Protein AF-A0A0Q4E9Y6-F1 (afdb_monomer_lite)

Structure (mmCIF, N/CA/C/O backbone):
data_AF-A0A0Q4E9Y6-F1
#
_entry.id   AF-A0A0Q4E9Y6-F1
#
loop_
_atom_site.group_PDB
_atom_site.id
_atom_site.type_symbol
_atom_site.label_atom_id
_atom_site.label_alt_id
_atom_site.label_comp_id
_atom_site.label_asym_id
_atom_site.label_entity_id
_atom_site.label_seq_id
_atom_site.pdbx_PDB_ins_code
_atom_site.Cartn_x
_atom_site.Cartn_y
_atom_site.Cartn_z
_atom_site.occupancy
_atom_site.B_iso_or_equiv
_atom_site.auth_seq_id
_atom_site.auth_comp_id
_atom_site.auth_asym_id
_atom_site.auth_atom_id
_atom_site.pdbx_PDB_model_num
ATOM 1 N N . MET A 1 1 ? -39.706 -11.409 -21.629 1.00 44.12 1 MET A N 1
ATOM 2 C CA . MET A 1 1 ? -39.344 -11.392 -20.190 1.00 44.12 1 MET A CA 1
ATOM 3 C C . MET A 1 1 ? -38.188 -12.350 -20.075 1.00 44.12 1 MET A C 1
ATOM 5 O O . MET A 1 1 ? -38.371 -13.523 -19.782 1.00 44.12 1 MET A O 1
ATOM 9 N N . ASP A 1 2 ? -37.024 -11.863 -20.476 1.00 40.47 2 ASP A N 1
ATOM 10 C CA . ASP A 1 2 ? -35.897 -12.710 -20.823 1.00 40.47 2 ASP A CA 1
ATOM 11 C C . ASP A 1 2 ? -34.926 -12.665 -19.658 1.00 40.47 2 ASP A C 1
ATOM 13 O O . ASP A 1 2 ? -34.278 -11.651 -19.391 1.00 40.47 2 ASP A O 1
ATOM 17 N N . ALA A 1 3 ? -34.909 -13.775 -18.925 1.00 46.66 3 ALA A N 1
ATOM 18 C CA . ALA A 1 3 ? -33.932 -14.082 -17.904 1.00 46.66 3 ALA A CA 1
ATOM 19 C C . ALA A 1 3 ? -32.546 -14.120 -18.560 1.00 46.66 3 ALA A C 1
ATOM 21 O O . ALA A 1 3 ? -32.095 -15.152 -19.053 1.00 46.66 3 ALA A O 1
ATOM 22 N N . ARG A 1 4 ? -31.866 -12.972 -18.588 1.00 49.03 4 ARG A N 1
ATOM 23 C CA . ARG A 1 4 ? -30.422 -12.917 -18.811 1.00 49.03 4 ARG A CA 1
ATOM 24 C C . ARG A 1 4 ? -29.761 -13.391 -17.526 1.00 49.03 4 ARG A C 1
ATOM 26 O O . ARG A 1 4 ? -29.394 -12.595 -16.670 1.00 49.03 4 ARG A O 1
ATOM 33 N N . SER A 1 5 ? -29.698 -14.712 -17.396 1.00 43.66 5 SER A N 1
ATOM 34 C CA . SER A 1 5 ? -28.808 -15.421 -16.490 1.00 43.66 5 SER A CA 1
ATOM 35 C C . SER A 1 5 ? -27.410 -14.849 -16.672 1.00 43.66 5 SER A C 1
ATOM 37 O O . SER A 1 5 ? -26.773 -15.045 -17.705 1.00 43.66 5 SER A O 1
ATOM 39 N N . ILE A 1 6 ? -26.985 -14.063 -15.695 1.00 56.62 6 ILE A N 1
ATOM 40 C CA . ILE A 1 6 ? -25.637 -13.528 -15.604 1.00 56.62 6 ILE A CA 1
ATOM 41 C C . ILE A 1 6 ? -24.782 -14.734 -15.227 1.00 56.62 6 ILE A C 1
ATOM 43 O O . ILE A 1 6 ? -24.851 -15.229 -14.104 1.00 56.62 6 ILE A O 1
ATOM 47 N N . THR A 1 7 ? -24.102 -15.304 -16.214 1.00 52.50 7 THR A N 1
ATOM 48 C CA . THR A 1 7 ? -23.164 -16.409 -16.040 1.00 52.50 7 THR A CA 1
ATOM 49 C C . THR A 1 7 ? -22.155 -16.023 -14.955 1.00 52.50 7 THR A C 1
ATOM 51 O O . THR A 1 7 ? -21.570 -14.943 -15.068 1.00 52.50 7 THR A O 1
ATOM 54 N N . PRO A 1 8 ? -21.918 -16.844 -13.915 1.00 44.25 8 PRO A N 1
ATOM 55 C CA . PRO A 1 8 ? -20.744 -16.643 -13.080 1.00 44.25 8 PRO A CA 1
ATOM 56 C C . PRO A 1 8 ? -19.529 -16.832 -13.993 1.00 44.25 8 PRO A C 1
ATOM 58 O O . PRO A 1 8 ? -19.349 -17.907 -14.567 1.00 44.25 8 PRO A O 1
ATOM 61 N N . HIS A 1 9 ? -18.755 -15.768 -14.216 1.00 48.50 9 HIS A N 1
ATOM 62 C CA . HIS A 1 9 ? -17.461 -15.851 -14.889 1.00 48.50 9 HIS A CA 1
ATOM 63 C C . HIS A 1 9 ? -16.505 -16.645 -13.985 1.00 48.50 9 HIS A C 1
ATOM 65 O O . HIS A 1 9 ? -15.728 -16.091 -13.216 1.00 48.50 9 HIS A O 1
ATOM 71 N N . ASP A 1 10 ? -16.602 -17.969 -14.072 1.00 46.84 10 ASP A N 1
ATOM 72 C CA . ASP A 1 10 ? -15.617 -18.934 -13.592 1.00 46.84 10 ASP A CA 1
ATOM 73 C C . ASP A 1 10 ? -14.417 -18.873 -14.549 1.00 46.84 10 ASP A C 1
ATOM 75 O O . ASP A 1 10 ? -14.309 -19.601 -15.533 1.00 46.84 10 ASP A O 1
ATOM 79 N N . GLY A 1 11 ? -13.601 -17.843 -14.358 1.00 42.62 11 GLY A N 1
ATOM 80 C CA . GLY A 1 11 ? -12.468 -17.519 -15.223 1.00 42.62 11 GLY A CA 1
ATOM 81 C C . GLY A 1 11 ? -11.826 -16.181 -14.886 1.00 42.62 11 GLY A C 1
ATOM 82 O O . GLY A 1 11 ? -11.144 -15.601 -15.727 1.00 42.62 11 GLY A O 1
ATOM 83 N N . ASP A 1 12 ? -12.077 -15.670 -13.683 1.00 44.69 12 ASP A N 1
ATOM 84 C CA . ASP A 1 12 ? -11.413 -14.481 -13.186 1.00 44.69 12 ASP A CA 1
ATOM 85 C C . ASP A 1 12 ? -9.950 -14.858 -12.868 1.00 44.69 12 ASP A C 1
ATOM 87 O O . ASP A 1 12 ? -9.720 -15.770 -12.062 1.00 44.69 12 ASP A O 1
ATOM 91 N N . PRO A 1 13 ? -8.937 -14.246 -13.517 1.00 47.53 13 PRO A N 1
ATOM 92 C CA . PRO A 1 13 ? -7.572 -14.334 -13.003 1.00 47.53 13 PRO A CA 1
ATOM 93 C C . PRO A 1 13 ? -7.594 -13.826 -11.551 1.00 47.53 13 PRO A C 1
ATOM 95 O O . PRO A 1 13 ? -8.457 -13.016 -11.247 1.00 47.53 13 PRO A O 1
ATOM 98 N N . PRO A 1 14 ? -6.710 -14.277 -10.642 1.00 45.16 14 PRO A N 1
ATOM 99 C CA . PRO A 1 14 ? -6.754 -13.953 -9.205 1.00 45.16 14 PRO A CA 1
ATOM 100 C C . PRO A 1 14 ? -6.489 -12.459 -8.871 1.00 45.16 14 PRO A C 1
ATOM 102 O O . PRO A 1 14 ? -5.587 -12.133 -8.107 1.00 45.16 14 PRO A O 1
ATOM 105 N N . GLY A 1 15 ? -7.302 -11.563 -9.428 1.00 47.47 15 GLY A N 1
ATOM 106 C CA . GLY A 1 15 ? -7.159 -10.114 -9.516 1.00 47.47 15 GLY A CA 1
ATOM 107 C C . GLY A 1 15 ? -8.311 -9.446 -10.290 1.00 47.47 15 GLY A C 1
ATOM 108 O O . GLY A 1 15 ? -8.090 -8.438 -10.943 1.00 47.47 15 GLY A O 1
ATOM 109 N N . GLY A 1 16 ? -9.533 -9.988 -10.287 1.00 52.41 16 GLY A N 1
ATOM 110 C CA . GLY A 1 16 ? -10.674 -9.378 -10.973 1.00 52.41 16 GLY A CA 1
ATOM 111 C C . GLY A 1 16 ? -11.155 -8.035 -10.426 1.00 52.41 16 GLY A C 1
ATOM 112 O O . GLY A 1 16 ? -10.698 -7.552 -9.382 1.00 52.41 16 GLY A O 1
ATOM 113 N N . PRO A 1 17 ? -12.173 -7.438 -11.083 1.00 57.97 17 PRO A N 1
ATOM 114 C CA . PRO A 1 17 ? -12.703 -6.118 -10.736 1.00 57.97 17 PRO A CA 1
ATOM 115 C C . PRO A 1 17 ? -13.219 -6.030 -9.292 1.00 57.97 17 PRO A C 1
ATOM 117 O O . PRO A 1 17 ? -13.261 -4.939 -8.725 1.00 57.97 17 PRO A O 1
ATOM 120 N N . GLU A 1 18 ? -13.577 -7.155 -8.665 1.00 61.38 18 GLU A N 1
ATOM 121 C CA . GLU A 1 18 ? -14.010 -7.193 -7.265 1.00 61.38 18 GLU A CA 1
ATOM 122 C C . GLU A 1 18 ? -12.894 -6.787 -6.289 1.00 61.38 18 GLU A C 1
ATOM 124 O O . GLU A 1 18 ? -13.139 -5.974 -5.394 1.00 61.38 18 GLU A O 1
ATOM 129 N N . SER A 1 19 ? -11.655 -7.255 -6.494 1.00 63.94 19 SER A N 1
ATOM 130 C CA . SER A 1 19 ? -10.500 -6.848 -5.676 1.00 63.94 19 SER A CA 1
ATOM 131 C C . SER A 1 19 ? -10.245 -5.345 -5.785 1.00 63.94 19 SER A C 1
ATOM 133 O O . SER A 1 19 ? -9.985 -4.676 -4.781 1.00 63.94 19 SER A O 1
ATOM 135 N N . VAL A 1 20 ? -10.400 -4.785 -6.988 1.00 64.81 20 VAL A N 1
ATOM 136 C CA . VAL A 1 20 ? -10.232 -3.349 -7.243 1.00 64.81 20 VAL A CA 1
ATOM 137 C C . VAL A 1 20 ? -11.309 -2.511 -6.567 1.00 64.81 20 VAL A C 1
ATOM 139 O O . VAL A 1 20 ? -10.992 -1.497 -5.942 1.00 64.81 20 VAL A O 1
ATOM 142 N N . ILE A 1 21 ? -12.573 -2.932 -6.633 1.00 70.56 21 ILE A N 1
ATOM 143 C CA . ILE A 1 21 ? -13.679 -2.235 -5.962 1.00 70.56 21 ILE A CA 1
ATOM 144 C C . ILE A 1 21 ? -13.436 -2.202 -4.447 1.00 70.56 21 ILE A C 1
ATOM 146 O O . ILE A 1 21 ? -13.566 -1.145 -3.825 1.00 70.56 21 ILE A O 1
ATOM 150 N N . VAL A 1 22 ? -13.007 -3.322 -3.857 1.00 73.12 22 VAL A N 1
ATOM 151 C CA . VAL A 1 22 ? -12.680 -3.401 -2.426 1.00 73.12 22 VAL A CA 1
ATOM 152 C C . VAL A 1 22 ? -11.505 -2.478 -2.078 1.00 73.12 22 VAL A C 1
ATOM 154 O O . VAL A 1 22 ? -11.627 -1.658 -1.167 1.00 73.12 22 VAL A O 1
ATOM 157 N N . LEU A 1 23 ? -10.407 -2.518 -2.837 1.00 76.19 23 LEU A N 1
ATOM 158 C CA . LEU A 1 23 ? -9.253 -1.626 -2.645 1.00 76.19 23 LEU A CA 1
ATOM 159 C C . LEU A 1 23 ? -9.649 -0.143 -2.700 1.00 76.19 23 LEU A C 1
ATOM 161 O O . LEU A 1 23 ? -9.196 0.660 -1.885 1.00 76.19 23 LEU A O 1
ATOM 165 N N . LYS A 1 24 ? -10.544 0.215 -3.620 1.00 75.00 24 LYS A N 1
ATOM 166 C CA . LYS A 1 24 ? -11.036 1.581 -3.820 1.00 75.00 24 LYS A CA 1
ATOM 167 C C . LYS A 1 24 ? -11.946 2.048 -2.681 1.00 75.00 24 LYS A C 1
ATOM 169 O O . LYS A 1 24 ? -11.836 3.193 -2.247 1.00 75.00 24 LYS A O 1
ATOM 174 N N . THR A 1 25 ? -12.762 1.163 -2.095 1.00 80.12 25 THR A N 1
ATOM 175 C CA . THR A 1 25 ? -13.483 1.483 -0.840 1.00 80.12 25 THR A CA 1
ATOM 176 C C . THR A 1 25 ? -12.538 1.711 0.345 1.00 80.12 25 THR A C 1
ATOM 178 O O . THR A 1 25 ? -12.859 2.472 1.257 1.00 80.12 25 THR A O 1
ATOM 181 N N . MET A 1 26 ? -11.343 1.113 0.310 1.00 82.31 26 MET A N 1
ATOM 182 C CA . MET A 1 26 ? -10.313 1.235 1.344 1.00 82.31 26 MET A CA 1
ATOM 183 C C . MET A 1 26 ? -9.306 2.367 1.089 1.00 82.31 26 MET A C 1
ATOM 185 O O . MET A 1 26 ? -8.380 2.533 1.875 1.00 82.31 26 MET A O 1
ATOM 189 N N . TRP A 1 27 ? -9.463 3.187 0.043 1.00 84.06 27 TRP A N 1
ATOM 190 C CA . TRP A 1 27 ? -8.513 4.263 -0.290 1.00 84.06 27 TRP A CA 1
ATOM 191 C C . TRP A 1 27 ? -8.258 5.269 0.836 1.00 84.06 27 TRP A C 1
ATOM 193 O O . TRP A 1 27 ? -7.139 5.765 0.962 1.00 84.06 27 TRP A O 1
ATOM 203 N N . ASN A 1 28 ? -9.272 5.525 1.667 1.00 84.25 28 ASN A N 1
ATOM 204 C CA . ASN A 1 28 ? -9.187 6.402 2.839 1.00 84.25 28 ASN A CA 1
ATOM 205 C C . ASN A 1 28 ? -8.721 5.677 4.112 1.00 84.25 28 ASN A C 1
ATO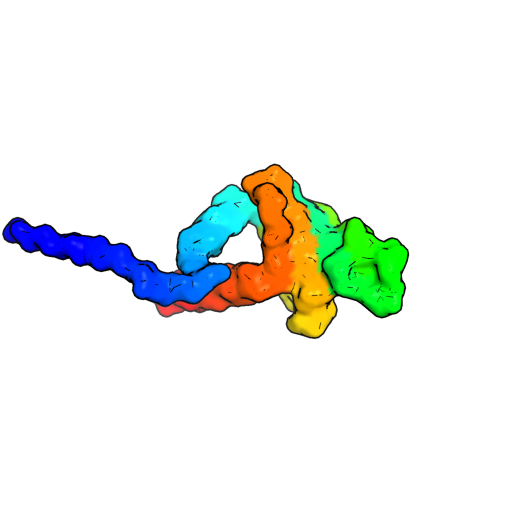M 207 O O . ASN A 1 28 ? -8.613 6.300 5.167 1.00 84.2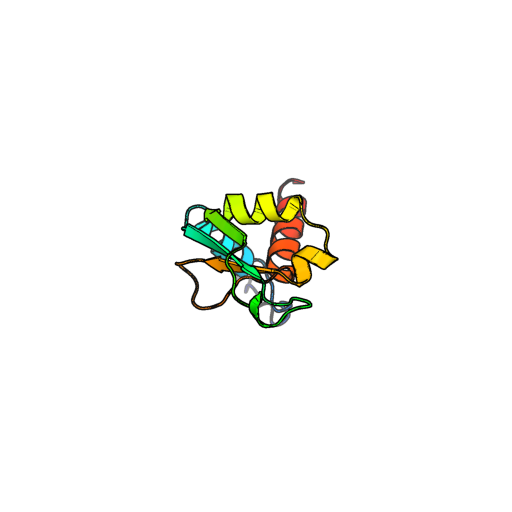5 28 ASN A O 1
ATOM 211 N N . MET A 1 29 ? -8.486 4.364 4.053 1.00 89.62 29 MET A N 1
ATOM 212 C CA . MET A 1 29 ? -7.986 3.630 5.206 1.00 89.62 29 MET A CA 1
ATOM 213 C C . MET A 1 29 ? -6.483 3.841 5.382 1.00 89.62 29 MET A C 1
ATOM 215 O O . MET A 1 29 ? -5.750 3.967 4.392 1.00 89.62 29 MET A O 1
ATOM 219 N N . PRO A 1 30 ? -6.014 3.843 6.642 1.00 88.38 30 PRO A N 1
ATOM 220 C CA . PRO A 1 30 ? -4.598 3.920 6.924 1.00 88.38 30 PRO A CA 1
ATOM 221 C C . PRO A 1 30 ? -3.896 2.676 6.380 1.00 88.38 30 PRO A C 1
ATOM 223 O O . PRO A 1 30 ? -4.288 1.533 6.636 1.00 88.38 30 PRO A O 1
ATOM 226 N N . ALA A 1 31 ? -2.834 2.930 5.636 1.00 90.44 31 ALA A N 1
ATOM 227 C CA . ALA A 1 31 ? -1.974 1.953 5.020 1.00 90.44 31 ALA A CA 1
ATOM 228 C C . ALA A 1 31 ? -0.508 2.313 5.265 1.00 90.44 31 ALA A C 1
ATOM 230 O O . ALA A 1 31 ? -0.138 3.462 5.510 1.00 90.44 31 ALA A O 1
ATOM 231 N N . LYS A 1 32 ? 0.348 1.305 5.203 1.00 91.12 32 LYS A N 1
ATOM 232 C CA . LYS A 1 32 ? 1.793 1.471 5.298 1.00 91.12 32 LYS A CA 1
ATOM 233 C C . LYS A 1 32 ? 2.463 0.618 4.245 1.00 91.12 32 LYS A C 1
ATOM 235 O O . LYS A 1 32 ? 2.078 -0.530 4.042 1.00 91.12 32 LYS A O 1
ATOM 240 N N . VAL A 1 33 ? 3.461 1.186 3.592 1.00 88.69 33 VAL A N 1
ATOM 241 C CA . VAL A 1 33 ? 4.339 0.443 2.701 1.00 88.69 33 VAL A CA 1
ATOM 242 C C . VAL A 1 33 ? 5.415 -0.187 3.554 1.00 88.69 33 VAL A C 1
ATOM 244 O O . VAL A 1 33 ? 6.074 0.504 4.333 1.00 88.69 33 VAL A O 1
ATOM 247 N N . VAL A 1 34 ? 5.590 -1.489 3.414 1.00 89.50 34 VAL A N 1
ATOM 248 C CA . VAL A 1 34 ? 6.677 -2.225 4.045 1.00 89.50 34 VAL A CA 1
ATOM 249 C C . VAL A 1 34 ? 7.492 -2.927 2.975 1.00 89.50 34 VAL A C 1
ATOM 251 O O . VAL A 1 34 ? 6.974 -3.292 1.921 1.00 89.50 34 VAL A O 1
ATOM 254 N N . ARG A 1 35 ? 8.778 -3.096 3.249 1.00 88.62 35 ARG A N 1
ATOM 255 C CA . ARG A 1 35 ? 9.688 -3.807 2.360 1.00 88.62 35 ARG A CA 1
ATOM 256 C C . ARG A 1 35 ? 9.553 -5.309 2.590 1.00 88.62 35 ARG A C 1
ATOM 258 O O . ARG A 1 35 ? 9.816 -5.774 3.694 1.00 88.62 35 ARG A O 1
ATOM 265 N N . GLU A 1 36 ? 9.082 -6.047 1.592 1.00 85.56 36 GLU A N 1
ATOM 266 C CA . GLU A 1 36 ? 8.948 -7.509 1.665 1.00 85.56 36 GLU A CA 1
ATOM 267 C C . GLU A 1 36 ? 10.241 -8.204 1.250 1.00 85.56 36 GLU A C 1
ATOM 269 O O . GLU A 1 36 ? 10.597 -9.220 1.838 1.00 85.56 36 GLU A O 1
ATOM 274 N N . HIS A 1 37 ? 10.973 -7.619 0.302 1.00 81.69 37 HIS A N 1
ATOM 275 C CA . HIS A 1 37 ? 12.247 -8.129 -0.182 1.00 81.69 37 HIS A CA 1
ATOM 276 C C . HIS A 1 37 ? 13.329 -7.042 -0.142 1.00 81.69 37 HIS A C 1
ATOM 278 O O . HIS A 1 37 ? 13.093 -5.856 -0.356 1.00 81.69 37 HIS A O 1
ATOM 284 N N . ALA A 1 38 ? 14.538 -7.434 0.243 1.00 79.69 38 ALA A N 1
ATOM 285 C CA . ALA A 1 38 ? 15.667 -6.541 0.451 1.00 79.69 38 ALA A CA 1
ATOM 286 C C . ALA A 1 38 ? 16.965 -7.339 0.349 1.00 79.69 38 ALA A C 1
ATOM 288 O O . ALA A 1 38 ? 17.012 -8.512 0.715 1.00 79.69 38 ALA A O 1
ATOM 289 N N . ALA A 1 39 ? 18.049 -6.678 -0.060 1.00 81.00 39 ALA A N 1
ATOM 290 C CA . ALA A 1 39 ? 19.382 -7.279 -0.030 1.00 81.00 39 ALA A CA 1
ATOM 291 C C . ALA A 1 39 ? 19.864 -7.604 1.401 1.00 81.00 39 ALA A C 1
ATOM 293 O O . ALA A 1 39 ? 20.727 -8.459 1.574 1.00 81.00 39 ALA A O 1
ATOM 294 N N . ASN A 1 40 ? 19.315 -6.925 2.415 1.00 82.62 40 ASN A N 1
ATOM 295 C CA . ASN A 1 40 ? 19.617 -7.153 3.827 1.00 82.62 40 ASN A CA 1
ATOM 296 C C . ASN A 1 40 ? 18.354 -7.614 4.560 1.00 82.62 40 ASN A C 1
ATOM 298 O O . ASN A 1 40 ? 17.355 -6.896 4.566 1.00 82.62 40 ASN A O 1
ATOM 302 N N . GLU A 1 41 ? 18.419 -8.762 5.234 1.00 81.06 41 GLU A N 1
ATOM 303 C CA . GLU A 1 41 ? 17.283 -9.348 5.963 1.00 81.06 41 GLU A CA 1
ATOM 304 C C . GLU A 1 41 ? 16.751 -8.437 7.085 1.00 81.06 41 GLU A C 1
ATOM 306 O O . GLU A 1 41 ? 15.557 -8.426 7.361 1.00 81.06 41 GLU A O 1
ATOM 311 N N . GLU A 1 42 ? 17.605 -7.603 7.687 1.00 82.62 42 GLU A N 1
ATOM 312 C CA . GLU A 1 42 ? 17.211 -6.628 8.720 1.00 82.62 42 GLU A CA 1
ATOM 313 C C . GLU A 1 42 ? 16.308 -5.500 8.196 1.00 82.62 42 GLU A C 1
ATOM 315 O O . GLU A 1 42 ? 15.699 -4.766 8.978 1.00 82.62 42 GLU A O 1
ATOM 320 N N . ASP A 1 43 ? 16.250 -5.320 6.878 1.00 82.69 43 ASP A N 1
ATOM 321 C CA . ASP A 1 43 ? 15.408 -4.317 6.233 1.00 82.69 43 ASP A CA 1
ATOM 322 C C . ASP A 1 43 ? 14.030 -4.868 5.838 1.00 82.69 43 ASP A C 1
ATOM 324 O O . ASP A 1 43 ? 13.102 -4.097 5.581 1.00 82.69 43 ASP A O 1
ATOM 328 N N . ILE A 1 44 ? 13.873 -6.194 5.849 1.00 86.19 44 ILE A N 1
ATOM 329 C CA . ILE A 1 44 ? 12.604 -6.874 5.597 1.00 86.19 44 ILE A CA 1
ATOM 330 C C . ILE A 1 44 ? 11.625 -6.541 6.725 1.00 86.19 44 ILE A C 1
ATOM 332 O O . ILE A 1 44 ? 11.939 -6.619 7.911 1.00 86.19 44 ILE A O 1
ATOM 336 N N . GLY A 1 45 ? 10.411 -6.146 6.358 1.00 83.50 45 GLY A N 1
ATOM 337 C CA . GLY A 1 45 ? 9.363 -5.723 7.281 1.00 83.50 45 GLY A CA 1
ATOM 338 C C . GLY A 1 45 ? 9.496 -4.280 7.772 1.00 83.50 45 GLY A C 1
ATOM 339 O O . GLY A 1 45 ? 8.613 -3.816 8.501 1.00 83.50 45 GLY A O 1
ATOM 340 N N . LYS A 1 46 ? 10.534 -3.530 7.366 1.00 85.75 46 LYS A N 1
ATOM 341 C CA . LYS A 1 46 ? 10.606 -2.098 7.678 1.00 85.75 46 LYS A CA 1
ATOM 342 C C . LYS A 1 46 ? 9.557 -1.327 6.897 1.00 85.75 46 LYS A C 1
ATOM 344 O O . LYS A 1 46 ? 9.430 -1.451 5.680 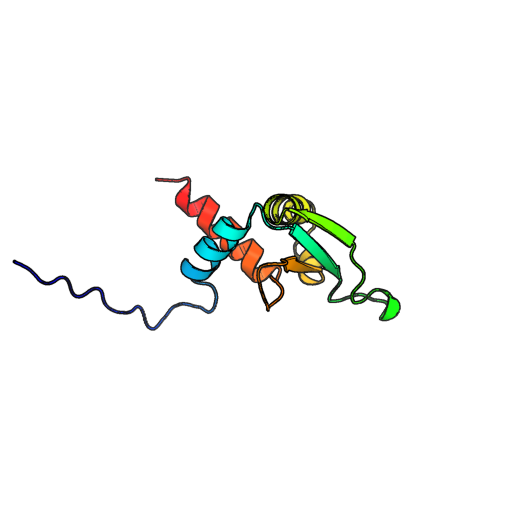1.00 85.75 46 LYS A O 1
ATOM 349 N N . SER A 1 47 ? 8.822 -0.486 7.615 1.00 87.19 47 SER A N 1
ATOM 350 C CA . SER A 1 47 ? 7.893 0.468 7.025 1.00 87.19 47 SER A CA 1
ATOM 351 C C . SER A 1 47 ? 8.654 1.626 6.388 1.00 87.19 47 SER A C 1
ATOM 353 O O . SER A 1 47 ? 9.309 2.390 7.095 1.00 87.19 47 SER A O 1
ATOM 355 N N . VAL A 1 48 ? 8.549 1.748 5.065 1.00 85.44 48 VAL A N 1
ATOM 356 C CA . VAL A 1 48 ? 9.187 2.815 4.276 1.00 85.44 48 VAL A CA 1
ATOM 357 C C . VAL A 1 48 ? 8.315 4.067 4.206 1.00 85.44 48 VAL A C 1
ATOM 359 O O . VAL A 1 48 ? 8.831 5.179 4.180 1.00 85.44 48 VAL A O 1
ATOM 362 N N . ALA A 1 49 ? 6.992 3.893 4.226 1.00 87.00 49 ALA A N 1
ATOM 363 C CA . ALA A 1 49 ? 6.027 4.983 4.210 1.00 87.00 49 ALA A CA 1
ATOM 364 C C . ALA A 1 49 ? 4.742 4.580 4.940 1.00 87.00 49 ALA A C 1
ATOM 366 O O . ALA A 1 49 ? 4.405 3.399 5.046 1.00 87.00 49 ALA A O 1
ATOM 367 N N . SER A 1 50 ? 4.010 5.568 5.439 1.00 89.06 50 SER A N 1
ATOM 368 C CA . SER A 1 50 ? 2.697 5.399 6.053 1.00 89.06 50 SER A CA 1
ATOM 369 C C . SER A 1 50 ? 1.797 6.561 5.654 1.00 89.06 50 SER A C 1
ATOM 371 O O . SER A 1 50 ? 2.253 7.690 5.491 1.00 89.06 50 SER A O 1
ATOM 373 N N . GLY A 1 51 ? 0.516 6.278 5.456 1.00 88.12 51 GLY A N 1
ATOM 374 C CA . GLY A 1 51 ? -0.452 7.257 4.977 1.00 88.12 51 GLY A CA 1
ATOM 375 C C . GLY A 1 51 ? -1.769 6.588 4.623 1.00 88.12 51 GLY A C 1
ATOM 376 O O . GLY A 1 51 ? -2.102 5.542 5.171 1.00 88.12 51 GLY A O 1
ATOM 377 N N . SER A 1 52 ? -2.530 7.176 3.708 1.00 89.56 52 SER A N 1
ATOM 378 C CA . SER A 1 52 ? -3.747 6.538 3.187 1.00 89.56 52 SER A CA 1
ATOM 379 C C . SER A 1 52 ? -3.401 5.578 2.050 1.00 89.56 52 SER A C 1
ATOM 381 O O . SER A 1 52 ? -2.447 5.831 1.315 1.00 89.56 52 SER A O 1
ATOM 383 N N . LEU A 1 53 ? -4.179 4.511 1.839 1.00 87.50 53 LEU A N 1
ATOM 384 C CA . LEU A 1 53 ? -3.940 3.570 0.733 1.00 87.50 53 LEU A CA 1
ATOM 385 C C . LEU A 1 53 ? -3.816 4.286 -0.622 1.00 87.50 53 LEU A C 1
ATOM 387 O O . LEU A 1 53 ? -2.916 3.974 -1.395 1.00 87.50 53 LEU A O 1
ATOM 391 N N . GLN A 1 54 ? -4.654 5.290 -0.882 1.00 85.94 54 GLN A N 1
ATOM 392 C CA . GLN A 1 54 ? -4.564 6.099 -2.099 1.00 85.94 54 GLN A CA 1
ATOM 393 C C . GLN A 1 54 ? -3.219 6.833 -2.232 1.00 85.94 54 GLN A C 1
ATOM 395 O O . GLN A 1 54 ? -2.659 6.908 -3.325 1.00 85.94 54 GLN A O 1
ATOM 400 N N . GLU A 1 55 ? -2.703 7.392 -1.136 1.00 87.19 55 GLU A N 1
ATOM 401 C CA . GLU A 1 55 ? -1.407 8.075 -1.137 1.00 87.19 55 GLU A CA 1
ATOM 402 C C . GLU A 1 55 ? -0.264 7.092 -1.318 1.00 87.19 55 GLU A C 1
ATOM 404 O O . GLU A 1 55 ? 0.669 7.392 -2.049 1.00 87.19 55 GLU A O 1
ATOM 409 N N . MET A 1 56 ? -0.357 5.903 -0.718 1.00 86.75 56 MET A N 1
ATOM 410 C CA . MET A 1 56 ? 0.642 4.857 -0.907 1.00 86.75 56 MET A CA 1
ATOM 411 C C . MET A 1 56 ? 0.641 4.380 -2.359 1.00 86.75 56 MET A C 1
ATOM 413 O O . MET A 1 56 ? 1.688 4.390 -2.984 1.00 86.75 56 MET A O 1
ATOM 417 N N . VAL A 1 57 ? -0.520 4.081 -2.949 1.00 82.88 57 VAL A N 1
ATOM 418 C CA . VAL A 1 57 ? -0.636 3.710 -4.372 1.00 82.88 57 VAL A CA 1
ATOM 419 C C . VAL A 1 57 ? -0.059 4.791 -5.296 1.00 82.88 57 VAL A C 1
ATOM 421 O O . VAL A 1 57 ? 0.597 4.467 -6.281 1.00 82.88 57 VAL A O 1
ATOM 424 N N . ARG A 1 58 ? -0.252 6.077 -4.972 1.00 82.44 58 ARG A N 1
ATOM 425 C CA . ARG A 1 58 ? 0.374 7.191 -5.705 1.00 82.44 58 ARG A CA 1
ATOM 426 C C . ARG A 1 58 ? 1.873 7.304 -5.452 1.00 82.44 58 ARG A C 1
ATOM 428 O O . ARG A 1 58 ? 2.604 7.605 -6.379 1.00 82.44 58 ARG A O 1
ATOM 435 N N . ALA A 1 59 ? 2.340 7.075 -4.230 1.00 80.44 59 ALA A N 1
ATOM 436 C CA . ALA A 1 59 ? 3.766 7.058 -3.924 1.00 80.44 59 ALA A CA 1
ATOM 437 C C . ALA A 1 59 ? 4.466 5.938 -4.702 1.00 80.44 59 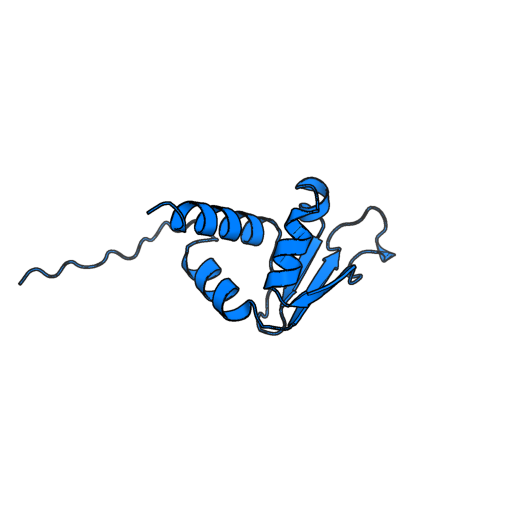ALA A C 1
ATOM 439 O O . ALA A 1 59 ? 5.533 6.164 -5.258 1.00 80.44 59 ALA A O 1
ATOM 440 N N . PHE A 1 60 ? 3.807 4.783 -4.819 1.00 77.38 60 PHE A N 1
ATOM 441 C CA . PHE A 1 60 ? 4.197 3.636 -5.637 1.00 77.38 60 PHE A CA 1
ATOM 442 C C . PHE A 1 60 ? 4.351 3.959 -7.133 1.00 77.38 60 PHE A C 1
ATOM 444 O O . PHE A 1 60 ? 5.144 3.310 -7.799 1.00 77.38 60 PHE A O 1
ATOM 451 N N . ASP A 1 61 ? 3.658 4.975 -7.660 1.00 72.88 61 ASP A N 1
ATOM 452 C CA . ASP A 1 61 ? 3.861 5.474 -9.032 1.00 72.88 61 ASP A CA 1
ATOM 453 C C . ASP A 1 61 ? 5.272 6.045 -9.243 1.00 72.88 61 ASP A C 1
ATOM 455 O O . ASP A 1 61 ? 5.804 5.992 -10.348 1.00 72.88 61 ASP A O 1
ATOM 459 N N . GLY A 1 62 ? 5.886 6.561 -8.174 1.00 76.12 62 GLY A N 1
ATOM 460 C CA . GLY A 1 62 ? 7.248 7.086 -8.189 1.00 76.12 62 GLY A CA 1
ATOM 461 C C . GLY A 1 62 ? 8.345 6.029 -8.030 1.00 76.12 62 GLY A C 1
ATOM 462 O O . GLY A 1 62 ? 9.515 6.391 -8.123 1.00 76.12 62 GLY A O 1
ATOM 463 N N . TYR A 1 63 ? 7.994 4.762 -7.779 1.00 80.38 63 TYR A N 1
ATOM 464 C CA . TYR A 1 63 ? 8.945 3.648 -7.714 1.00 80.38 63 TYR A CA 1
ATOM 465 C C . TYR A 1 63 ? 8.943 2.878 -9.040 1.00 80.38 63 TYR A C 1
ATOM 467 O O . TYR A 1 63 ? 7.891 2.661 -9.642 1.00 80.38 63 TYR A O 1
ATOM 475 N N . ASP A 1 64 ? 10.119 2.437 -9.488 1.00 80.94 64 ASP A N 1
ATOM 476 C CA . ASP A 1 64 ? 10.243 1.532 -10.634 1.00 80.94 64 ASP A CA 1
ATOM 477 C C . ASP A 1 64 ? 9.577 0.178 -10.346 1.00 80.94 64 ASP A C 1
ATOM 479 O O . ASP A 1 64 ? 9.568 -0.274 -9.204 1.00 80.94 64 ASP A O 1
ATOM 483 N N . ASP A 1 65 ? 9.088 -0.520 -11.382 1.00 77.19 65 ASP A N 1
ATOM 484 C CA . ASP A 1 65 ? 8.453 -1.845 -11.243 1.00 77.19 65 ASP A CA 1
ATOM 485 C C . ASP A 1 65 ? 9.311 -2.848 -10.451 1.00 77.19 65 ASP A C 1
ATOM 487 O O . ASP A 1 65 ? 8.768 -3.716 -9.774 1.00 77.19 65 ASP A O 1
ATOM 491 N N . VAL A 1 66 ? 10.641 -2.732 -10.541 1.00 78.94 66 VAL A N 1
ATOM 492 C CA . VAL A 1 66 ? 11.596 -3.581 -9.813 1.00 78.94 66 VAL A CA 1
ATOM 493 C C . VAL A 1 66 ? 11.579 -3.257 -8.320 1.00 78.94 66 VAL A C 1
ATOM 495 O O . VAL A 1 66 ? 11.331 -4.143 -7.515 1.00 78.94 66 VAL A O 1
ATOM 498 N N . GLU A 1 67 ? 11.761 -1.986 -7.956 1.00 79.75 67 GLU A N 1
ATOM 499 C CA . GLU A 1 67 ? 11.739 -1.547 -6.555 1.00 79.75 67 GLU A CA 1
ATOM 500 C C . GLU A 1 67 ? 10.356 -1.758 -5.931 1.00 79.75 67 GLU A C 1
ATOM 502 O O . GLU A 1 67 ? 10.242 -2.143 -4.774 1.00 79.75 67 GLU A O 1
ATOM 507 N N . ALA A 1 68 ? 9.291 -1.529 -6.700 1.00 80.69 68 ALA A N 1
ATOM 508 C CA . ALA A 1 68 ? 7.922 -1.726 -6.258 1.00 80.69 68 ALA A CA 1
ATOM 509 C C . ALA A 1 68 ? 7.586 -3.207 -6.036 1.00 80.69 68 ALA A C 1
ATOM 511 O O . ALA A 1 68 ? 6.820 -3.508 -5.124 1.00 80.69 68 ALA A O 1
ATOM 512 N N . ALA A 1 69 ? 8.163 -4.129 -6.818 1.00 82.25 69 ALA A N 1
ATOM 513 C CA . ALA A 1 69 ? 7.967 -5.567 -6.633 1.00 82.25 69 ALA A CA 1
ATOM 514 C C . ALA A 1 69 ? 8.514 -6.073 -5.288 1.00 82.25 69 ALA A C 1
ATOM 516 O O . ALA A 1 69 ? 7.973 -7.028 -4.737 1.00 82.25 69 ALA A O 1
ATOM 517 N N . ASP A 1 70 ? 9.532 -5.407 -4.739 1.00 86.88 70 ASP A N 1
ATOM 518 C CA . ASP A 1 70 ? 10.101 -5.707 -3.424 1.00 86.88 70 ASP A CA 1
ATOM 519 C C . ASP A 1 70 ? 9.314 -5.065 -2.253 1.00 86.88 70 ASP A C 1
ATOM 521 O O . ASP A 1 70 ? 9.645 -5.257 -1.075 1.00 86.88 70 ASP A O 1
ATOM 525 N N . LEU A 1 71 ? 8.261 -4.293 -2.547 1.00 87.94 71 LEU A N 1
ATOM 526 C CA . LEU A 1 71 ? 7.440 -3.569 -1.577 1.00 87.94 71 LEU A CA 1
ATOM 527 C C . LEU A 1 71 ? 5.996 -4.093 -1.558 1.00 87.94 71 LEU A C 1
ATOM 529 O O . LEU A 1 71 ? 5.394 -4.411 -2.581 1.00 87.94 71 LEU A O 1
ATOM 533 N N . ILE A 1 72 ? 5.388 -4.085 -0.374 1.00 90.06 72 ILE A N 1
ATOM 534 C CA . ILE A 1 72 ? 3.974 -4.426 -0.179 1.00 90.06 72 ILE A CA 1
ATOM 535 C C . ILE A 1 72 ? 3.269 -3.338 0.632 1.00 90.06 72 ILE A C 1
ATOM 537 O O . ILE A 1 72 ? 3.870 -2.678 1.483 1.00 90.06 72 ILE A O 1
ATOM 541 N N . ILE A 1 73 ? 1.967 -3.161 0.414 1.00 88.88 73 ILE A N 1
ATOM 542 C CA . ILE A 1 73 ? 1.134 -2.248 1.200 1.00 88.88 73 ILE A CA 1
ATOM 543 C C . ILE A 1 73 ? 0.310 -3.044 2.211 1.00 88.88 73 ILE A C 1
ATOM 545 O O . ILE A 1 73 ? -0.572 -3.818 1.853 1.00 88.88 73 ILE A O 1
ATOM 549 N N . GLN A 1 74 ? 0.522 -2.797 3.498 1.00 89.50 74 GLN A N 1
ATOM 550 C CA . GLN A 1 74 ? -0.366 -3.280 4.553 1.00 89.50 74 GLN A CA 1
ATOM 551 C C . GLN A 1 74 ? -1.453 -2.238 4.823 1.00 89.50 74 GLN A C 1
ATOM 553 O O . GLN A 1 74 ? -1.154 -1.135 5.280 1.00 89.50 74 GLN A O 1
ATOM 558 N N . CYS A 1 75 ? -2.711 -2.587 4.555 1.00 88.44 75 CYS A N 1
ATOM 559 C CA . CYS A 1 75 ? -3.884 -1.757 4.835 1.00 88.44 75 CYS A CA 1
ATOM 560 C C . CYS A 1 75 ? -4.574 -2.242 6.116 1.00 88.44 75 CYS A C 1
ATOM 562 O O . CYS A 1 75 ? -4.783 -3.439 6.280 1.00 88.44 75 CYS A O 1
ATOM 564 N N . ALA A 1 76 ? -4.983 -1.333 7.004 1.00 83.50 76 ALA A N 1
ATOM 565 C CA . ALA A 1 76 ? -5.630 -1.705 8.267 1.00 83.50 76 ALA A CA 1
ATOM 566 C C . ALA A 1 76 ? -6.979 -2.437 8.098 1.00 83.50 76 ALA A C 1
ATOM 568 O O . ALA A 1 76 ? -7.408 -3.142 9.006 1.00 83.50 76 ALA A O 1
ATOM 569 N N . GLY A 1 77 ? -7.651 -2.275 6.953 1.00 77.50 77 GLY A N 1
ATOM 570 C CA . GLY A 1 77 ? -8.923 -2.940 6.649 1.00 77.50 77 GLY A CA 1
ATOM 571 C C . GLY A 1 77 ? -8.796 -4.305 5.982 1.00 77.50 77 GLY A C 1
ATOM 572 O O . GLY A 1 77 ? -9.818 -4.907 5.657 1.00 77.50 77 GLY A O 1
ATOM 573 N N . ARG A 1 78 ? -7.571 -4.783 5.733 1.00 78.44 78 ARG A N 1
ATOM 574 C CA . ARG A 1 78 ? -7.323 -6.014 4.985 1.00 78.44 78 ARG A CA 1
ATOM 575 C C . ARG A 1 78 ? -6.389 -6.925 5.771 1.00 78.44 78 ARG A C 1
ATOM 577 O O . ARG A 1 78 ? -5.308 -6.519 6.176 1.00 78.44 78 ARG A O 1
ATOM 584 N N . ASP A 1 79 ? -6.813 -8.173 5.939 1.00 78.69 79 ASP A N 1
ATOM 585 C CA . ASP A 1 79 ? -6.017 -9.213 6.605 1.00 78.69 79 ASP A CA 1
ATOM 586 C C . ASP A 1 79 ? -4.759 -9.583 5.797 1.00 78.69 79 ASP A C 1
ATOM 588 O O . ASP A 1 79 ? -3.716 -9.918 6.352 1.00 78.69 79 ASP A O 1
ATOM 592 N N . ARG A 1 80 ? -4.834 -9.448 4.466 1.00 81.88 80 ARG A N 1
ATOM 593 C CA . ARG A 1 80 ? -3.713 -9.686 3.550 1.00 81.88 80 ARG A CA 1
ATOM 594 C C . ARG A 1 80 ? -3.044 -8.383 3.107 1.00 81.88 80 ARG A C 1
ATOM 596 O O . ARG A 1 80 ? -3.754 -7.410 2.832 1.00 81.88 80 ARG A O 1
ATOM 603 N N . PRO A 1 81 ? -1.707 -8.367 2.968 1.00 85.06 81 PRO A N 1
ATOM 604 C CA . PRO A 1 81 ? -1.016 -7.269 2.312 1.00 85.06 81 PRO A CA 1
ATOM 605 C C . PRO A 1 81 ? -1.415 -7.184 0.835 1.00 85.06 81 PRO A C 1
ATOM 607 O O . PRO A 1 81 ? -1.792 -8.173 0.209 1.00 85.06 81 PRO A O 1
ATOM 610 N N . ILE A 1 82 ? -1.334 -5.977 0.297 1.00 85.94 82 ILE A N 1
ATOM 611 C CA . ILE A 1 82 ? -1.583 -5.653 -1.102 1.00 85.94 82 ILE A CA 1
ATOM 612 C C . ILE A 1 82 ? -0.221 -5.651 -1.792 1.00 85.94 82 ILE A C 1
ATOM 614 O O . ILE A 1 82 ? 0.671 -4.895 -1.400 1.00 85.94 82 ILE A O 1
ATOM 618 N N . THR A 1 83 ? -0.052 -6.508 -2.789 1.00 85.56 83 THR A N 1
ATOM 619 C CA . THR A 1 83 ? 1.195 -6.627 -3.550 1.00 85.56 83 THR A CA 1
ATOM 620 C C . THR A 1 83 ? 1.245 -5.612 -4.689 1.00 85.56 83 THR A C 1
ATOM 622 O O . THR A 1 83 ? 0.222 -5.044 -5.082 1.00 85.56 83 THR A O 1
ATOM 625 N N . TRP A 1 84 ? 2.436 -5.407 -5.259 1.00 81.25 84 TRP A N 1
ATOM 626 C CA . TRP A 1 84 ? 2.598 -4.579 -6.455 1.00 81.25 84 TRP A CA 1
ATOM 627 C C . TRP A 1 84 ? 1.703 -5.016 -7.614 1.00 81.25 84 TRP A C 1
ATOM 629 O O . TRP A 1 84 ? 1.127 -4.166 -8.289 1.00 81.25 84 TRP A O 1
ATOM 639 N N . ASP A 1 85 ? 1.540 -6.324 -7.815 1.00 79.94 85 ASP A N 1
ATOM 640 C CA . ASP A 1 85 ? 0.718 -6.863 -8.901 1.00 79.94 85 ASP A CA 1
ATOM 641 C C . ASP A 1 85 ? -0.745 -6.402 -8.787 1.00 79.94 85 ASP A C 1
ATOM 643 O O . ASP A 1 85 ? -1.313 -5.911 -9.760 1.00 79.94 85 ASP A O 1
ATOM 647 N N . GLU A 1 86 ? -1.313 -6.403 -7.575 1.00 81.94 86 GLU A N 1
ATOM 648 C CA . GLU A 1 86 ? -2.671 -5.893 -7.347 1.00 81.94 86 GLU A CA 1
ATOM 649 C C . GLU A 1 86 ? -2.782 -4.373 -7.523 1.00 81.94 86 GLU A C 1
ATOM 651 O O . GLU A 1 86 ? -3.795 -3.871 -8.012 1.00 81.94 86 GLU A O 1
ATOM 656 N N . ILE A 1 87 ? -1.747 -3.612 -7.156 1.00 81.81 87 ILE A N 1
ATOM 657 C CA . ILE A 1 87 ? -1.709 -2.159 -7.388 1.00 81.81 87 ILE A CA 1
ATOM 658 C C . ILE A 1 87 ? -1.641 -1.868 -8.891 1.00 81.81 87 ILE A C 1
ATOM 660 O O . ILE A 1 87 ? -2.320 -0.968 -9.392 1.00 81.81 87 ILE A O 1
ATOM 664 N N . ARG A 1 88 ? -0.820 -2.626 -9.621 1.00 79.06 88 ARG A N 1
ATOM 665 C CA . ARG A 1 88 ? -0.661 -2.516 -11.070 1.00 79.06 88 ARG A CA 1
ATOM 666 C C . ARG A 1 88 ? -1.954 -2.866 -11.794 1.00 79.06 88 ARG A C 1
ATOM 668 O O . ARG A 1 88 ? -2.327 -2.154 -12.729 1.00 79.06 88 ARG A O 1
ATOM 675 N N . ASP A 1 89 ? -2.640 -3.914 -11.356 1.00 79.12 89 ASP A N 1
ATOM 676 C CA . ASP A 1 89 ? -3.930 -4.303 -11.910 1.00 79.12 89 ASP A CA 1
ATOM 677 C C . ASP A 1 89 ? -5.006 -3.236 -11.636 1.00 79.12 89 ASP A C 1
ATOM 679 O O . ASP A 1 89 ? -5.664 -2.763 -12.566 1.00 79.12 89 ASP A O 1
ATOM 683 N N . LEU A 1 90 ? -5.054 -2.695 -10.411 1.00 75.69 90 LEU A N 1
ATOM 684 C CA . LEU A 1 90 ? -5.905 -1.554 -10.057 1.00 75.69 90 LEU A CA 1
ATOM 685 C C . LEU A 1 90 ? -5.650 -0.334 -10.957 1.00 75.69 90 LEU A C 1
ATOM 687 O O . LEU A 1 90 ? -6.597 0.262 -11.470 1.00 75.69 90 LEU A O 1
ATOM 691 N N . ARG A 1 91 ? -4.384 0.017 -11.217 1.00 73.50 91 ARG A N 1
ATOM 692 C CA . ARG A 1 91 ? -4.020 1.106 -12.145 1.00 73.50 91 ARG A CA 1
ATOM 693 C C . ARG A 1 91 ? -4.491 0.820 -13.569 1.00 73.50 91 ARG A C 1
ATOM 695 O O . ARG A 1 91 ? -5.005 1.717 -14.236 1.00 73.50 91 ARG A O 1
ATOM 702 N N . ARG A 1 92 ? -4.328 -0.419 -14.040 1.00 74.19 92 ARG A N 1
ATOM 703 C CA . ARG A 1 92 ? -4.767 -0.840 -15.375 1.00 74.19 92 ARG A CA 1
ATOM 704 C C . ARG A 1 92 ? -6.290 -0.752 -15.508 1.00 74.19 92 ARG A C 1
ATOM 706 O O . ARG A 1 92 ? -6.778 -0.332 -16.554 1.00 74.19 92 ARG A O 1
ATOM 713 N N . ILE A 1 93 ? -7.047 -1.121 -14.480 1.00 69.38 93 ILE A N 1
ATOM 714 C CA . ILE A 1 93 ? -8.516 -1.049 -14.486 1.00 69.38 93 ILE A CA 1
ATOM 715 C C . ILE A 1 93 ? -9.009 0.402 -14.401 1.00 69.38 93 ILE A C 1
ATOM 717 O O . ILE A 1 93 ? -9.919 0.768 -15.145 1.00 69.38 93 ILE A O 1
ATOM 721 N N . GLU A 1 94 ? -8.382 1.257 -13.586 1.00 66.69 94 GLU A N 1
ATOM 722 C CA . GLU A 1 94 ? -8.703 2.695 -13.542 1.00 66.69 94 GLU A CA 1
ATOM 723 C C . GLU A 1 94 ? -8.433 3.376 -14.893 1.00 66.69 94 GLU A C 1
ATOM 725 O O . GLU A 1 94 ? -9.261 4.149 -15.373 1.00 66.69 94 GLU A O 1
ATOM 730 N N . ALA A 1 95 ? -7.312 3.050 -15.547 1.00 65.69 95 ALA A 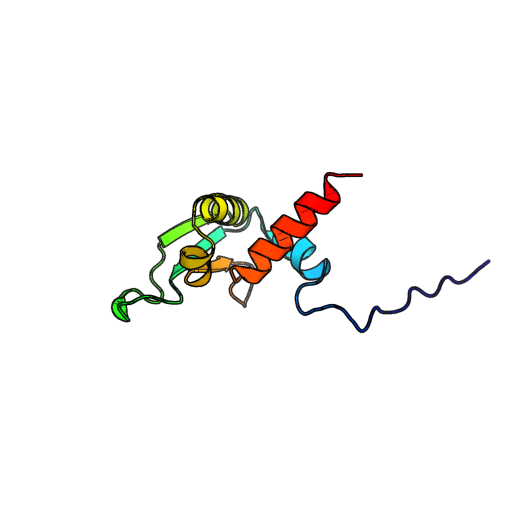N 1
ATOM 731 C CA . ALA A 1 95 ? -6.975 3.580 -16.868 1.00 65.69 95 ALA A CA 1
ATOM 732 C C . ALA A 1 95 ? -7.963 3.134 -17.961 1.00 65.69 95 ALA A C 1
ATOM 734 O O . ALA A 1 95 ? -8.252 3.903 -18.874 1.00 65.69 95 ALA A O 1
ATOM 735 N N . GLN A 1 96 ? -8.498 1.914 -17.863 1.00 61.81 96 GLN A N 1
ATOM 736 C CA . GLN A 1 96 ? -9.537 1.413 -18.769 1.00 61.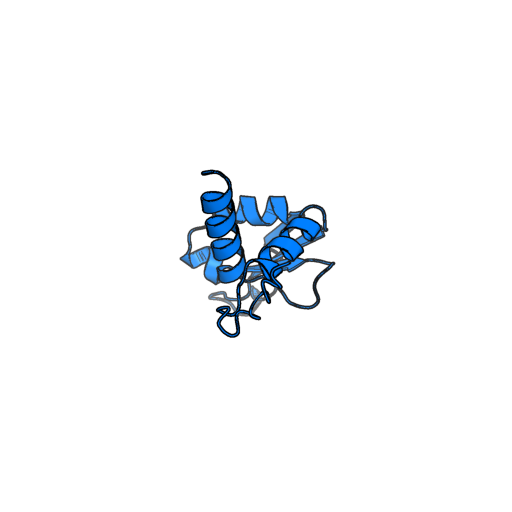81 96 GLN A CA 1
ATOM 737 C C . GLN A 1 96 ? -10.913 2.029 -18.475 1.00 61.81 96 GLN A C 1
ATOM 739 O O . GLN A 1 96 ? -11.670 2.288 -19.403 1.00 61.81 96 GLN A O 1
ATOM 744 N N . SER A 1 97 ? -11.229 2.301 -17.204 1.00 57.50 97 SER A N 1
ATOM 745 C CA . SER A 1 97 ? -12.523 2.865 -16.784 1.00 57.50 97 SER A CA 1
ATOM 746 C C . SER A 1 97 ? -12.653 4.369 -17.053 1.00 57.50 97 SER A C 1
ATOM 748 O O . SER A 1 97 ? -13.763 4.883 -17.107 1.00 57.50 97 SER A O 1
ATOM 750 N N . ALA A 1 98 ? -11.540 5.091 -17.216 1.00 54.78 98 ALA A N 1
ATOM 751 C CA . ALA A 1 98 ? -11.528 6.520 -17.546 1.00 54.78 98 ALA A CA 1
ATOM 752 C C . ALA A 1 98 ? -11.671 6.816 -19.057 1.00 54.78 98 ALA A C 1
ATOM 754 O O . ALA A 1 98 ? -11.610 7.980 -19.453 1.00 54.78 98 ALA A O 1
ATOM 755 N N . GLY A 1 99 ? -11.800 5.779 -19.894 1.00 48.03 99 GLY A N 1
ATOM 756 C CA . GLY A 1 99 ? -11.831 5.873 -21.356 1.00 48.03 99 GLY A CA 1
ATOM 757 C C . GLY A 1 99 ? -13.194 5.649 -22.023 1.00 48.03 99 GLY A C 1
ATOM 758 O O . GLY A 1 99 ? -13.200 5.509 -23.245 1.00 48.03 99 GLY A O 1
ATOM 759 N N . ASP A 1 100 ? -14.298 5.593 -21.266 1.00 40.62 100 ASP A N 1
ATOM 760 C CA . ASP A 1 100 ? -15.679 5.491 -21.790 1.00 40.62 100 ASP A CA 1
ATOM 761 C C . ASP A 1 100 ? -16.423 6.837 -21.720 1.00 40.62 100 ASP A C 1
ATOM 763 O O . ASP A 1 100 ? -16.432 7.457 -20.628 1.00 40.62 100 ASP A O 1
#

Radius of gyration: 16.04 Å; chains: 1; bounding box: 59×27×30 Å

Sequence (100 aa):
MDARSITPHDGDPPGGPESVIVLKTMWNMPAKVVREHAANEEDIGKSVASGSLQEMVRAFDGYDDVEAADLIIQCAGRDRPITWDEIRDLRRIEAQSAGD

pLDDT: mean 74.3, std 15.03, range [40.47, 91.12]

Foldseek 3Di:
DDPPPPDPPPPDDPQDPVLLVVLVVQQQFKKFKAFCDDPDPVRHRDTPDIDGSVVVLVVLVVDDPVRQQRIWMDTPVDPDIHHPVNSVSSVVVVVVVVPD

Secondary structure (DSSP, 8-state):
---------TT--TT-HHHHHHHHHTTTSEEEEEES--SSGGGTT-EEEEEEHHHHHHHHHTS-HHHHHTEEEEETT-SSPEEHHHHHHHHHHHHHHTT-